Protein AF-A0A534TZP0-F1 (afdb_monomer_lite)

Sequence (162 aa):
MVRLSISERLAEQERNDRKRKERLFEAAKTFARKCAGSTNVHEVALCGSMVTEDPYPQDIDLAIVVDSFSDLPLIARAARQITSTYHGWEVFVFRPDRTYAGRICHRRECPTQTARCDKIDCSRVPHLGNLADFDFDPVLFLSPPIEILWCRESKSVLINWK

Radius of gyration: 17.64 Å; chains: 1; bounding box: 35×42×52 Å

Secondary structure (DSSP, 8-state):
-----HHHHHHHHHHHHHHHHHHHHHHHHHHHHHHTT-TTEEEEEEEGGGGSS-SS---EEEEEEES-GGGHHHHHHHHHHHTTT-S-EEEEEE-TT--EEEEE-S-SS--SSSS----TTTTTSTTEE--TT----HHHHHSS--EEEEESSSS-TTTTT-

pLDDT: mean 87.11, std 11.19, range [50.34, 98.31]

Foldseek 3Di:
DDDDDPVRVVVVVLVVLVVLLVLLVVLQLQLQVQCVPDPFWFFKKWFDPSQDPNSHDDATEMETEGQDLPCLLSSLVSQLVCVVSPDHYWYFYAYLVRDTPAIFDNDPDDDPPDDDDQFPCCPPRPRGGHHPPDDDDLCVRLVTDMGTSDGPDPDDSSVVVD

Structure (mmCIF, N/CA/C/O backbone):
data_AF-A0A534TZP0-F1
#
_entry.id   AF-A0A534TZP0-F1
#
loop_
_atom_site.group_PDB
_atom_site.id
_atom_site.type_symbol
_atom_site.label_atom_id
_atom_site.label_alt_id
_atom_site.label_comp_id
_atom_site.label_asym_id
_atom_site.label_entity_id
_atom_site.label_seq_id
_atom_site.pdbx_PDB_ins_code
_atom_site.Cartn_x
_atom_site.Cartn_y
_atom_site.Cartn_z
_atom_site.occupancy
_atom_site.B_iso_or_equiv
_atom_site.auth_seq_id
_atom_site.auth_comp_id
_atom_site.auth_asym_id
_atom_site.auth_atom_id
_atom_site.pdbx_PDB_model_num
ATOM 1 N N . MET A 1 1 ? -13.707 26.658 34.290 1.00 54.41 1 MET A N 1
ATOM 2 C CA . MET A 1 1 ? -12.980 25.680 33.453 1.00 54.41 1 MET A CA 1
ATOM 3 C C . MET A 1 1 ? -13.111 24.327 34.137 1.00 54.41 1 MET A C 1
ATOM 5 O O . MET A 1 1 ? -12.558 24.159 35.216 1.00 54.41 1 MET A O 1
ATOM 9 N N . VAL A 1 2 ? -13.948 23.429 33.613 1.00 64.25 2 VAL A N 1
ATOM 10 C CA . VAL A 1 2 ? -14.182 22.112 34.230 1.00 64.25 2 VAL A CA 1
ATOM 11 C C . VAL A 1 2 ? -12.949 21.245 33.971 1.00 64.25 2 VAL A C 1
ATOM 13 O O . VAL A 1 2 ? -12.562 21.055 32.822 1.00 64.25 2 VAL A O 1
ATOM 16 N N . ARG A 1 3 ? -12.286 20.774 35.033 1.00 71.50 3 ARG A N 1
ATOM 17 C CA . ARG A 1 3 ? -11.194 19.799 34.926 1.00 71.50 3 ARG A CA 1
ATOM 18 C C . ARG A 1 3 ? -11.816 18.416 34.778 1.00 71.50 3 ARG A C 1
ATOM 20 O O . ARG A 1 3 ? -12.423 17.931 35.725 1.00 71.50 3 ARG A O 1
ATOM 27 N N . LEU A 1 4 ? -11.629 17.798 33.616 1.00 77.31 4 LEU A N 1
ATOM 28 C CA . LEU A 1 4 ? -11.979 16.398 33.401 1.00 77.31 4 LEU A CA 1
ATOM 29 C C . LEU A 1 4 ? -11.203 15.504 34.380 1.00 77.31 4 LEU A C 1
ATOM 31 O O . LEU A 1 4 ? -10.002 15.698 34.629 1.00 77.31 4 LEU A O 1
ATOM 35 N N . SER A 1 5 ? -11.883 14.500 34.916 1.00 86.25 5 SER A N 1
ATOM 36 C CA . SER A 1 5 ? -11.268 13.400 35.651 1.00 86.25 5 SER A CA 1
ATOM 37 C C . SER A 1 5 ? -10.280 12.633 34.760 1.00 86.25 5 SER A C 1
ATOM 39 O O . SER A 1 5 ? -10.212 12.817 33.542 1.00 86.25 5 SER A O 1
ATOM 41 N N . ILE A 1 6 ? -9.455 11.781 35.370 1.00 84.62 6 ILE A N 1
ATOM 42 C CA . ILE A 1 6 ? -8.532 10.914 34.622 1.00 84.62 6 ILE A CA 1
ATOM 43 C C . ILE A 1 6 ? -9.325 9.959 33.716 1.00 84.62 6 ILE A C 1
ATOM 45 O O . ILE A 1 6 ? -8.979 9.803 32.551 1.00 84.62 6 ILE A O 1
ATOM 49 N N . SER A 1 7 ? -10.427 9.394 34.219 1.00 87.06 7 SER A N 1
ATOM 50 C CA . SER A 1 7 ? -11.275 8.469 33.458 1.00 87.06 7 SER A CA 1
ATOM 51 C C . SER A 1 7 ? -11.911 9.125 32.233 1.00 87.06 7 SER A C 1
ATOM 53 O O . SER A 1 7 ? -11.962 8.512 31.172 1.00 87.06 7 SER A O 1
ATOM 55 N N . GLU A 1 8 ? -12.380 10.368 32.355 1.00 89.06 8 GLU A N 1
ATOM 56 C CA . GLU A 1 8 ? -12.975 11.092 31.225 1.00 89.06 8 GLU A CA 1
ATOM 57 C C . GLU A 1 8 ? -11.933 11.419 30.151 1.00 89.06 8 GLU A C 1
ATOM 59 O O . GLU A 1 8 ? -12.216 11.287 28.963 1.00 89.06 8 GLU A O 1
ATOM 64 N N . ARG A 1 9 ? -10.706 11.772 30.560 1.00 87.50 9 ARG A N 1
ATOM 65 C CA . ARG A 1 9 ? -9.593 12.008 29.628 1.00 87.50 9 ARG A CA 1
ATOM 66 C C . ARG A 1 9 ? -9.186 10.748 28.869 1.00 87.50 9 ARG A C 1
ATOM 68 O O . ARG A 1 9 ? -8.922 10.835 27.675 1.00 87.50 9 ARG A O 1
ATOM 75 N N . LEU A 1 10 ? -9.160 9.592 29.534 1.00 87.25 10 LEU A N 1
ATOM 76 C CA . LEU A 1 10 ? -8.861 8.312 28.885 1.00 87.25 10 LEU A CA 1
ATOM 77 C C . LEU A 1 10 ? -9.937 7.937 27.855 1.00 87.25 10 LEU A C 1
ATOM 79 O O . LEU A 1 10 ? -9.605 7.617 26.718 1.00 87.25 10 LEU A O 1
ATOM 83 N N . ALA A 1 11 ? -11.218 8.074 28.204 1.00 86.81 11 ALA A N 1
ATOM 84 C CA . ALA A 1 11 ? -12.318 7.788 27.280 1.00 86.81 11 ALA A CA 1
ATOM 85 C C . ALA A 1 11 ? -12.353 8.747 26.071 1.00 86.81 11 ALA A C 1
ATOM 87 O O . ALA A 1 11 ? -12.718 8.355 24.958 1.00 86.81 11 ALA A O 1
ATOM 88 N N . GLU A 1 12 ? -11.989 10.019 26.269 1.00 87.75 12 GLU A N 1
ATOM 89 C CA . GLU A 1 12 ? -11.853 10.986 25.176 1.00 87.75 12 GLU A CA 1
ATOM 90 C C . GLU A 1 12 ? -10.687 10.631 24.246 1.00 87.75 12 GLU A C 1
ATOM 92 O O . GLU A 1 12 ? -10.846 10.675 23.023 1.00 87.75 12 GLU A O 1
ATOM 97 N N . GLN A 1 13 ? -9.550 10.226 24.817 1.00 86.06 13 GLN A N 1
ATOM 98 C CA . GLN A 1 13 ? -8.381 9.771 24.071 1.00 86.06 13 GLN A CA 1
ATOM 99 C C . GLN A 1 13 ? -8.726 8.553 23.200 1.00 86.06 13 GLN A C 1
ATOM 101 O O . GLN A 1 13 ? -8.635 8.648 21.978 1.00 86.06 13 GLN A O 1
ATOM 106 N N . GLU A 1 14 ? -9.283 7.488 23.786 1.00 86.44 14 GLU A N 1
ATOM 107 C CA . GLU A 1 14 ? -9.714 6.283 23.056 1.00 86.44 14 GLU A CA 1
ATOM 108 C C . GLU A 1 14 ? -10.683 6.602 21.907 1.00 86.44 14 GLU A C 1
ATOM 110 O O . GLU A 1 14 ? -10.587 6.060 20.800 1.00 86.44 14 GLU A O 1
ATOM 115 N N . ARG A 1 15 ? -11.628 7.524 22.137 1.00 87.81 15 ARG A N 1
ATOM 116 C CA . ARG A 1 15 ? -12.565 7.972 21.099 1.00 87.81 15 ARG A CA 1
ATOM 117 C C . ARG A 1 15 ? -11.843 8.689 19.956 1.00 87.81 15 ARG A C 1
ATOM 119 O O . ARG A 1 15 ? -12.237 8.521 18.798 1.00 87.81 15 ARG A O 1
ATOM 126 N N . ASN A 1 16 ? -10.850 9.517 20.263 1.00 87.62 16 ASN A N 1
ATOM 127 C CA . ASN A 1 16 ? -10.065 10.238 19.264 1.00 87.62 16 ASN A CA 1
ATOM 128 C C . ASN A 1 16 ? -9.163 9.289 18.466 1.00 87.62 16 ASN A C 1
ATOM 130 O O . ASN A 1 16 ? -9.097 9.418 17.242 1.00 87.62 16 ASN A O 1
ATOM 134 N N . ASP A 1 17 ? -8.564 8.297 19.120 1.00 85.19 17 ASP A N 1
ATOM 135 C CA . ASP A 1 17 ? -7.721 7.291 18.472 1.00 85.19 17 ASP A CA 1
ATOM 136 C C . ASP A 1 17 ? -8.525 6.399 17.531 1.00 85.19 17 ASP A C 1
ATOM 138 O O . ASP A 1 17 ? -8.139 6.212 16.375 1.00 85.19 17 ASP A O 1
ATOM 142 N N . ARG A 1 18 ? -9.721 5.964 17.947 1.00 86.75 18 ARG A N 1
ATOM 143 C CA . ARG A 1 18 ? -10.634 5.229 17.061 1.00 86.75 18 ARG A CA 1
ATOM 144 C C . ARG A 1 18 ? -10.995 6.038 15.815 1.00 86.75 18 ARG A C 1
ATOM 146 O O . ARG A 1 18 ? -10.875 5.536 14.700 1.00 86.75 18 ARG A O 1
ATOM 153 N N . LYS A 1 19 ? -11.369 7.312 15.983 1.00 88.50 19 LYS A N 1
ATOM 154 C CA . LYS A 1 19 ? -11.660 8.214 14.851 1.00 88.50 19 LYS A CA 1
ATOM 155 C C . LYS A 1 19 ? -10.448 8.412 13.942 1.00 88.50 19 LYS A C 1
ATOM 157 O O . LYS A 1 19 ? -10.609 8.564 12.732 1.00 88.50 19 LYS A O 1
ATOM 162 N N . ARG A 1 20 ? -9.237 8.455 14.503 1.00 87.44 20 ARG A N 1
ATOM 163 C CA . ARG A 1 20 ? -7.999 8.539 13.724 1.00 87.44 20 ARG A CA 1
ATOM 164 C C . ARG A 1 20 ? -7.803 7.264 12.906 1.00 87.44 20 ARG A C 1
ATOM 166 O O . ARG A 1 20 ? -7.663 7.380 11.693 1.00 87.44 20 ARG A O 1
ATOM 173 N N . LYS A 1 21 ? -7.883 6.081 13.525 1.00 88.06 21 LYS A N 1
ATOM 174 C CA . LYS A 1 21 ? -7.775 4.780 12.840 1.00 88.06 21 LYS A CA 1
ATOM 175 C C . LYS A 1 21 ? -8.790 4.656 11.698 1.00 88.06 21 LYS A C 1
ATOM 177 O O . LYS A 1 21 ? -8.407 4.322 10.582 1.00 88.06 21 LYS A O 1
ATOM 182 N N . GLU A 1 22 ? -10.049 5.038 11.924 1.00 89.62 22 GLU A N 1
ATOM 183 C CA . GLU A 1 22 ? -11.093 5.078 10.884 1.00 89.62 22 GLU A CA 1
ATOM 184 C C . GLU A 1 22 ? -10.697 5.954 9.679 1.00 89.62 22 GLU A C 1
ATOM 186 O O . GLU A 1 22 ? -10.836 5.533 8.530 1.00 89.62 22 GLU A O 1
ATOM 191 N N . ARG A 1 23 ? -10.152 7.156 9.917 1.00 90.62 23 ARG A N 1
ATOM 192 C CA . ARG A 1 23 ? -9.691 8.055 8.840 1.00 90.62 23 ARG A CA 1
ATOM 193 C C . ARG A 1 23 ? -8.517 7.474 8.056 1.00 90.62 23 ARG A C 1
ATOM 1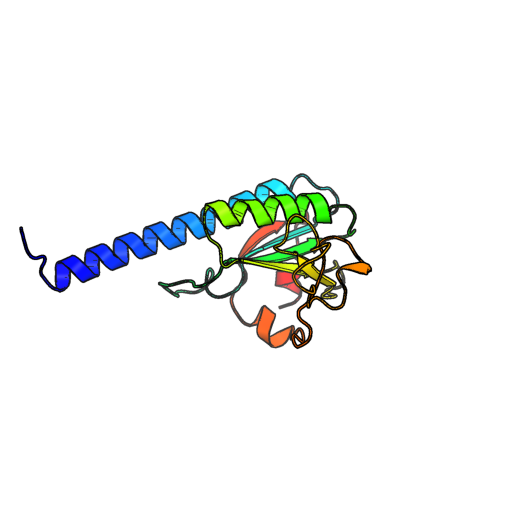95 O O . ARG A 1 23 ? -8.487 7.616 6.836 1.00 90.62 23 ARG A O 1
ATOM 202 N N . LEU A 1 24 ? -7.572 6.827 8.738 1.00 91.94 24 LEU A N 1
ATOM 203 C CA . LEU A 1 24 ? -6.434 6.166 8.093 1.00 91.94 24 LEU A CA 1
ATOM 204 C C . LEU A 1 24 ? -6.911 5.012 7.193 1.00 91.94 24 LEU A C 1
ATOM 206 O O . LEU A 1 24 ? -6.496 4.918 6.038 1.00 91.94 24 LEU A O 1
ATOM 210 N N 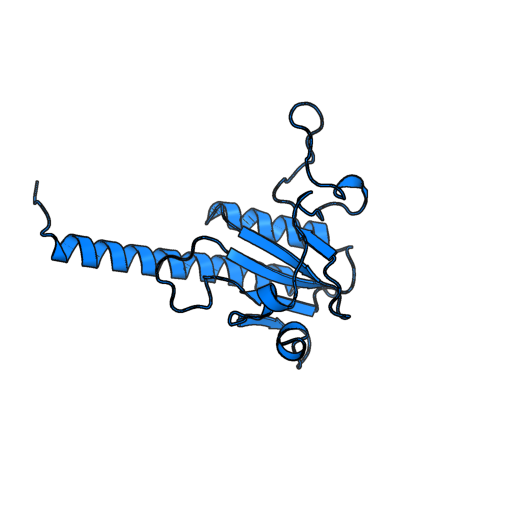. PHE A 1 25 ? -7.861 4.202 7.672 1.00 92.56 25 PHE A N 1
ATOM 211 C CA . PHE A 1 25 ? -8.494 3.142 6.880 1.00 92.56 25 PHE A CA 1
ATOM 212 C C . PHE A 1 25 ? -9.236 3.679 5.652 1.00 92.56 25 PHE A C 1
ATOM 214 O O . PHE A 1 25 ? -9.137 3.111 4.562 1.00 92.56 25 PHE A O 1
ATOM 221 N N . GLU A 1 26 ? -9.984 4.776 5.787 1.00 94.38 26 GLU A N 1
ATOM 222 C CA . GLU A 1 26 ? -10.655 5.398 4.640 1.00 94.38 26 GLU A CA 1
ATOM 223 C C . GLU A 1 26 ? -9.671 5.998 3.631 1.00 94.38 26 GLU A C 1
ATOM 225 O O . GLU A 1 26 ? -9.911 5.918 2.421 1.00 94.38 26 GLU A O 1
ATOM 230 N N . ALA A 1 27 ? -8.539 6.541 4.086 1.00 95.31 27 ALA A N 1
ATOM 231 C CA . ALA A 1 27 ? -7.475 7.000 3.197 1.00 95.31 27 ALA A CA 1
ATOM 232 C C . ALA A 1 27 ? -6.873 5.832 2.394 1.00 95.31 27 ALA A C 1
ATOM 234 O O . ALA A 1 27 ? -6.760 5.932 1.169 1.00 95.31 27 ALA A O 1
ATOM 235 N N . ALA A 1 28 ? -6.588 4.703 3.050 1.00 96.31 28 ALA A N 1
ATOM 236 C CA . ALA A 1 28 ? -6.101 3.479 2.411 1.00 96.31 28 ALA A CA 1
ATOM 237 C C . ALA A 1 28 ? -7.103 2.916 1.382 1.00 96.31 28 ALA A C 1
ATOM 239 O O . ALA A 1 28 ? -6.751 2.664 0.227 1.00 96.31 28 ALA A O 1
ATOM 240 N N . LYS A 1 29 ? -8.389 2.817 1.745 1.00 96.81 29 LYS A N 1
ATOM 241 C CA . LYS A 1 29 ? -9.462 2.406 0.818 1.00 96.81 29 LYS A CA 1
ATOM 242 C C . LYS A 1 29 ? -9.607 3.363 -0.363 1.00 96.81 29 LYS A C 1
ATOM 244 O O . LYS A 1 29 ? -9.815 2.936 -1.497 1.00 96.81 29 LYS A O 1
ATOM 249 N N . THR A 1 30 ? -9.489 4.666 -0.123 1.00 96.81 30 THR A N 1
ATOM 250 C CA . THR A 1 30 ? -9.538 5.680 -1.185 1.00 96.81 30 THR A CA 1
ATOM 251 C C . THR A 1 30 ? -8.360 5.544 -2.146 1.00 96.81 30 THR A C 1
ATOM 253 O O . THR A 1 30 ? -8.551 5.668 -3.357 1.00 96.81 30 THR A O 1
ATOM 256 N N . PHE A 1 31 ? -7.161 5.257 -1.637 1.00 97.56 31 PHE A N 1
ATOM 257 C CA . PHE A 1 31 ? -6.000 4.932 -2.460 1.00 97.56 31 PHE A CA 1
ATOM 258 C C . PHE A 1 31 ? -6.253 3.688 -3.325 1.00 97.56 31 PHE A C 1
ATOM 260 O O . PHE A 1 31 ? -6.085 3.757 -4.544 1.00 97.56 31 PHE A O 1
ATOM 267 N N . ALA A 1 32 ? -6.743 2.595 -2.729 1.00 98.06 32 ALA A N 1
ATOM 268 C CA . ALA A 1 32 ? -7.043 1.357 -3.449 1.00 98.06 32 ALA A CA 1
ATOM 269 C C . ALA A 1 32 ? -8.055 1.582 -4.585 1.00 98.06 32 ALA A C 1
ATOM 271 O O . ALA A 1 32 ? -7.798 1.206 -5.727 1.00 98.06 32 ALA A O 1
ATOM 272 N N . ARG A 1 33 ? -9.155 2.302 -4.316 1.00 97.62 33 ARG A N 1
ATOM 273 C CA . ARG A 1 33 ? -10.170 2.664 -5.327 1.00 97.62 33 ARG A CA 1
ATOM 274 C C . ARG A 1 33 ? -9.589 3.467 -6.494 1.00 97.62 33 ARG A C 1
ATOM 276 O O . ARG A 1 33 ? -10.001 3.270 -7.632 1.00 97.62 33 ARG A O 1
ATOM 283 N N . LYS A 1 34 ? -8.639 4.371 -6.232 1.00 96.94 34 LYS A N 1
ATOM 284 C CA . LYS A 1 34 ? -7.973 5.162 -7.283 1.00 96.94 34 LYS A CA 1
ATOM 285 C C . LYS A 1 34 ? -7.047 4.313 -8.148 1.00 96.94 34 LYS A C 1
ATOM 287 O O . LYS A 1 34 ? -6.942 4.574 -9.342 1.00 96.94 34 LYS A O 1
ATOM 292 N N . CYS A 1 35 ? -6.406 3.306 -7.562 1.00 97.25 35 CYS A N 1
ATOM 293 C CA . CYS A 1 35 ? -5.520 2.394 -8.282 1.00 97.25 35 CYS A CA 1
ATOM 294 C C . CYS A 1 35 ? -6.292 1.316 -9.060 1.00 97.25 35 CYS A C 1
ATOM 296 O O . CYS A 1 35 ? -5.851 0.919 -10.132 1.00 97.25 35 CYS A O 1
ATOM 298 N N . ALA A 1 36 ? -7.472 0.908 -8.582 1.00 95.31 36 ALA A N 1
ATOM 299 C CA . ALA A 1 36 ? -8.323 -0.115 -9.200 1.00 95.31 36 ALA A CA 1
ATOM 300 C C . ALA A 1 36 ? -8.703 0.164 -10.670 1.00 95.31 36 ALA A C 1
ATOM 302 O O . ALA A 1 36 ? -8.981 -0.760 -11.434 1.00 95.31 36 ALA A O 1
ATOM 303 N N . GLY A 1 37 ? -8.722 1.439 -11.075 1.00 90.94 37 GLY A N 1
ATOM 304 C CA . GLY A 1 37 ? -9.007 1.838 -12.456 1.00 90.94 37 GLY A CA 1
ATOM 305 C C . GLY A 1 37 ? -7.880 1.538 -13.452 1.00 90.94 37 GLY A C 1
ATOM 306 O O . GLY A 1 37 ? -8.122 1.570 -14.655 1.00 90.94 37 GLY A O 1
ATOM 307 N N . SER A 1 38 ? -6.662 1.247 -12.985 1.00 93.94 38 SER A N 1
ATOM 308 C CA . SER A 1 38 ? -5.529 0.891 -13.845 1.00 93.94 38 SER A CA 1
ATOM 309 C C . SER A 1 38 ? -5.565 -0.591 -14.214 1.00 93.94 38 SER A C 1
ATOM 311 O O . SER A 1 38 ? -5.708 -1.449 -13.345 1.00 93.94 38 SER A O 1
ATOM 313 N N . THR A 1 39 ? -5.343 -0.905 -15.492 1.00 93.75 39 THR A N 1
ATOM 314 C CA . THR A 1 39 ? -5.217 -2.285 -15.985 1.00 93.75 39 THR A CA 1
ATOM 315 C C . THR A 1 39 ? -3.939 -2.982 -15.525 1.00 93.75 39 THR A C 1
ATOM 317 O O . THR A 1 39 ? -3.915 -4.205 -15.510 1.00 93.75 39 THR A O 1
ATOM 320 N N . ASN A 1 40 ? -2.897 -2.234 -15.147 1.00 96.25 40 ASN A N 1
ATOM 321 C CA . ASN A 1 40 ? -1.620 -2.803 -14.712 1.00 96.25 40 ASN A CA 1
ATOM 322 C C . ASN A 1 40 ? -1.554 -3.043 -13.199 1.00 96.25 40 ASN A C 1
ATOM 324 O O . ASN A 1 40 ? -0.606 -3.676 -12.744 1.00 96.25 40 ASN A O 1
ATOM 328 N N . VAL A 1 41 ? -2.512 -2.539 -12.414 1.00 97.56 41 VAL A N 1
ATOM 329 C CA . VAL A 1 41 ? -2.625 -2.866 -10.987 1.00 97.56 41 VAL A CA 1
ATOM 330 C C . VAL A 1 41 ? -3.413 -4.167 -10.847 1.00 97.56 41 VAL A C 1
ATOM 332 O O . VAL A 1 41 ? -4.533 -4.293 -11.352 1.00 97.56 41 VAL A O 1
ATOM 335 N N . HIS A 1 42 ? -2.816 -5.126 -10.145 1.00 97.00 42 HIS A N 1
ATOM 336 C CA . HIS A 1 42 ? -3.403 -6.435 -9.847 1.00 97.00 42 HIS A CA 1
ATOM 337 C C . HIS A 1 42 ? -4.011 -6.484 -8.457 1.00 97.00 42 HIS A C 1
ATOM 339 O O . HIS A 1 42 ? -5.041 -7.118 -8.240 1.00 97.00 42 HIS A O 1
ATOM 345 N N . GLU A 1 43 ? -3.379 -5.806 -7.507 1.00 97.81 43 GLU A N 1
ATOM 346 C CA . GLU A 1 43 ? -3.728 -5.944 -6.103 1.00 97.81 43 GLU A CA 1
ATOM 347 C C . GLU A 1 43 ? -3.269 -4.731 -5.305 1.00 97.81 43 GLU A C 1
ATOM 349 O O . GLU A 1 43 ? -2.194 -4.187 -5.559 1.00 97.81 43 GLU A O 1
ATOM 354 N N . VAL A 1 44 ? -4.085 -4.333 -4.332 1.00 98.25 44 VAL A N 1
ATOM 355 C CA . VAL A 1 44 ? -3.743 -3.362 -3.296 1.00 98.25 44 VAL A CA 1
ATOM 356 C C . VAL A 1 44 ? -4.115 -3.957 -1.944 1.00 98.25 44 VAL A C 1
ATOM 358 O O . VAL A 1 44 ? -5.268 -4.339 -1.728 1.00 98.25 44 VAL A O 1
ATOM 361 N N . ALA A 1 45 ? -3.161 -3.979 -1.023 1.00 97.50 45 ALA A N 1
ATOM 362 C CA . ALA A 1 45 ? -3.357 -4.468 0.332 1.00 97.50 45 ALA A CA 1
ATOM 363 C C . ALA A 1 45 ? -2.869 -3.464 1.375 1.00 97.50 45 ALA A C 1
ATOM 365 O O . ALA A 1 45 ? -1.976 -2.660 1.110 1.00 97.50 45 ALA A O 1
ATOM 366 N N . LEU A 1 46 ? -3.469 -3.528 2.557 1.00 96.06 46 LEU A N 1
ATOM 367 C CA . LEU A 1 46 ? -3.039 -2.840 3.763 1.00 96.06 46 LEU A CA 1
ATOM 368 C C . LEU A 1 46 ? -2.235 -3.808 4.635 1.00 96.06 46 LEU A C 1
ATOM 370 O O . LEU A 1 46 ? -2.611 -4.971 4.808 1.00 96.06 46 LEU A O 1
ATOM 374 N N . CYS A 1 47 ? -1.131 -3.309 5.173 1.00 92.56 47 CYS A N 1
ATOM 375 C CA . CYS A 1 47 ? -0.140 -4.053 5.936 1.00 92.56 47 CYS A CA 1
ATOM 376 C C . CYS A 1 47 ? 0.192 -3.313 7.244 1.00 92.56 47 CYS A C 1
ATOM 378 O O . CYS A 1 47 ? -0.342 -2.238 7.536 1.00 92.56 47 CYS A O 1
ATOM 380 N N . GLY A 1 48 ? 1.096 -3.896 8.034 1.00 86.94 48 GLY A N 1
ATOM 381 C CA . GLY A 1 48 ? 1.681 -3.237 9.200 1.00 86.94 48 GLY A CA 1
ATOM 382 C C . GLY A 1 48 ? 0.719 -3.081 10.381 1.00 86.94 48 GLY A C 1
ATOM 383 O O . GLY A 1 48 ? -0.208 -3.867 10.570 1.00 86.94 48 GLY A O 1
ATOM 384 N N . SER A 1 49 ? 0.960 -2.062 11.208 1.00 86.94 49 SER A N 1
ATOM 385 C CA . SER A 1 49 ? 0.230 -1.839 12.473 1.00 86.94 49 SER A CA 1
ATOM 386 C C . SER A 1 49 ? -1.272 -1.576 12.295 1.00 86.94 49 SER A C 1
ATOM 388 O O . SER A 1 49 ? -2.067 -1.829 13.195 1.00 86.94 49 SER A O 1
ATOM 390 N N . MET A 1 50 ? -1.699 -1.111 11.121 1.00 87.12 50 MET A N 1
ATOM 391 C CA . MET A 1 50 ? -3.102 -0.781 10.853 1.00 87.12 50 MET A CA 1
ATOM 392 C C . MET A 1 50 ? -4.036 -1.998 10.856 1.00 87.12 50 MET A C 1
ATOM 394 O O . MET A 1 50 ? -5.204 -1.864 11.225 1.00 87.12 50 MET A O 1
ATOM 398 N N . VAL A 1 51 ? -3.525 -3.169 10.474 1.00 87.31 51 VAL A N 1
ATOM 399 C CA . VAL A 1 51 ? -4.280 -4.433 10.370 1.00 87.31 51 VAL A CA 1
ATOM 400 C C . VAL A 1 51 ? -4.109 -5.332 11.595 1.00 87.31 51 VAL A C 1
ATOM 402 O O . VAL A 1 51 ? -4.545 -6.482 11.597 1.00 87.31 51 VAL A O 1
ATOM 405 N N . THR A 1 52 ? -3.494 -4.811 12.655 1.00 84.81 52 THR A N 1
ATOM 406 C CA . THR A 1 52 ? -3.423 -5.466 13.962 1.00 84.81 52 THR A CA 1
ATOM 407 C C . THR A 1 52 ? -4.404 -4.819 14.946 1.00 84.81 52 THR A C 1
ATOM 409 O O . THR A 1 52 ? -5.085 -3.823 14.656 1.00 84.81 52 THR A O 1
ATOM 412 N N . GLU A 1 53 ? -4.472 -5.380 16.153 1.00 79.50 53 GLU A N 1
ATOM 413 C CA . GLU A 1 53 ? -5.223 -4.804 17.272 1.00 79.50 53 GLU A CA 1
ATOM 414 C C . GLU A 1 53 ? -4.558 -3.549 17.867 1.00 79.50 53 GLU A C 1
ATOM 416 O O . GLU A 1 53 ? -5.054 -3.026 18.860 1.00 79.50 53 GLU A O 1
ATOM 421 N N . ASP A 1 54 ? -3.482 -3.029 17.258 1.00 76.50 54 ASP A N 1
ATOM 422 C CA . ASP A 1 54 ? -2.820 -1.806 17.709 1.00 76.50 54 ASP A CA 1
ATOM 423 C C . ASP A 1 54 ? -3.822 -0.629 17.737 1.00 76.50 54 ASP A C 1
ATOM 425 O O . ASP A 1 54 ? -4.418 -0.280 16.699 1.00 76.50 54 ASP A O 1
ATOM 429 N N . PRO A 1 55 ? -4.061 -0.029 18.919 1.00 69.69 55 PRO A N 1
ATOM 430 C CA . PRO A 1 55 ? -4.933 1.130 19.047 1.00 69.69 55 PRO A CA 1
ATOM 431 C C . PRO A 1 55 ? -4.297 2.421 18.506 1.00 69.69 55 PRO A C 1
ATOM 433 O O . PRO A 1 55 ? -5.027 3.375 18.236 1.00 69.69 55 PRO A O 1
ATOM 436 N N . TYR A 1 56 ? -2.976 2.450 18.292 1.00 73.31 56 TYR A N 1
ATOM 437 C CA . TYR A 1 56 ? -2.213 3.633 17.885 1.00 73.31 56 TYR A CA 1
ATOM 438 C C . TYR A 1 56 ? -1.366 3.381 16.628 1.00 73.31 56 TYR A C 1
ATOM 440 O O . TYR A 1 56 ? -0.143 3.540 16.669 1.00 73.31 56 TYR A O 1
ATOM 448 N N . PRO A 1 57 ? -1.991 3.051 15.484 1.00 75.12 57 PRO A N 1
ATOM 449 C CA . PRO A 1 57 ? -1.246 2.812 14.258 1.00 75.12 57 PRO A CA 1
ATOM 450 C C . PRO A 1 57 ? -0.416 4.043 13.879 1.00 75.12 57 PRO A C 1
ATOM 452 O O . PRO A 1 57 ? -0.920 5.174 13.819 1.00 75.12 57 PRO A O 1
ATOM 455 N N . GLN A 1 58 ? 0.876 3.807 13.660 1.00 77.38 58 GLN A N 1
ATOM 456 C CA . GLN A 1 58 ? 1.853 4.870 13.434 1.00 77.38 58 GLN A CA 1
ATOM 457 C C . GLN A 1 58 ? 1.938 5.274 11.972 1.00 77.38 58 GLN A C 1
ATOM 459 O O . GLN A 1 58 ? 2.152 6.451 11.709 1.00 77.38 58 GLN A O 1
ATOM 464 N N . ASP A 1 59 ? 1.697 4.347 11.048 1.00 88.06 59 ASP A N 1
ATOM 465 C CA . ASP A 1 59 ? 1.864 4.548 9.612 1.00 88.06 59 ASP A CA 1
ATOM 466 C C . ASP A 1 59 ? 0.795 3.789 8.815 1.00 88.06 59 ASP A C 1
ATOM 468 O O . ASP A 1 59 ? 0.180 2.833 9.296 1.00 88.06 59 ASP A O 1
ATOM 472 N N . ILE A 1 60 ? 0.550 4.242 7.585 1.00 93.69 60 ILE A N 1
ATOM 473 C CA . ILE A 1 60 ? -0.237 3.515 6.588 1.00 93.69 60 ILE A CA 1
ATOM 474 C C . ILE A 1 60 ? 0.737 2.766 5.679 1.00 93.69 60 ILE A C 1
ATOM 476 O O . ILE A 1 60 ? 1.270 3.347 4.733 1.00 93.69 60 ILE A O 1
ATOM 480 N N . ASP A 1 61 ? 0.932 1.477 5.940 1.00 94.00 61 ASP A N 1
ATOM 481 C CA . ASP A 1 61 ? 1.733 0.602 5.086 1.00 94.00 61 ASP A CA 1
ATOM 482 C C . ASP A 1 61 ? 0.843 -0.079 4.048 1.00 94.00 61 ASP A C 1
ATOM 484 O O . ASP A 1 61 ? -0.076 -0.826 4.382 1.00 94.00 61 ASP A O 1
ATOM 488 N N . LEU A 1 62 ? 1.103 0.172 2.770 1.00 97.06 62 LEU A N 1
ATOM 489 C CA . LEU A 1 62 ? 0.355 -0.397 1.654 1.00 97.06 62 LEU A CA 1
ATOM 490 C C . LEU A 1 62 ? 1.267 -1.254 0.785 1.00 97.06 62 LEU A C 1
ATOM 492 O O . LEU A 1 62 ? 2.384 -0.860 0.465 1.00 97.06 62 LEU A O 1
ATOM 496 N N . ALA A 1 63 ? 0.757 -2.383 0.319 1.00 97.56 63 ALA A N 1
ATOM 497 C CA . ALA A 1 63 ? 1.374 -3.177 -0.732 1.00 97.56 63 ALA A CA 1
ATOM 498 C C . ALA A 1 63 ? 0.590 -2.998 -2.032 1.00 97.56 63 ALA A C 1
ATOM 500 O O . ALA A 1 63 ? -0.643 -3.007 -2.023 1.00 97.56 63 ALA A O 1
ATOM 501 N N . ILE A 1 64 ? 1.288 -2.862 -3.156 1.00 98.31 64 ILE A N 1
ATOM 502 C CA . ILE A 1 64 ? 0.672 -2.833 -4.481 1.00 98.31 64 ILE A CA 1
ATOM 503 C C . ILE A 1 64 ? 1.407 -3.773 -5.431 1.00 98.31 64 ILE A C 1
ATOM 505 O O . ILE A 1 64 ? 2.631 -3.726 -5.537 1.00 98.31 64 ILE A O 1
ATOM 509 N N . VAL A 1 65 ? 0.656 -4.616 -6.136 1.00 98.06 65 VAL A N 1
ATOM 510 C CA . VAL A 1 65 ? 1.194 -5.532 -7.148 1.00 98.06 65 VAL A CA 1
ATOM 511 C C . VAL A 1 65 ? 0.887 -4.965 -8.526 1.00 98.06 65 VAL A C 1
ATOM 513 O O . VAL A 1 65 ? -0.280 -4.722 -8.850 1.00 98.06 65 VAL A O 1
ATOM 516 N N . VAL A 1 66 ? 1.927 -4.739 -9.333 1.00 97.38 66 VAL A N 1
ATOM 517 C CA . VAL A 1 66 ? 1.808 -4.120 -10.659 1.00 97.38 66 VAL A CA 1
ATOM 518 C C . VAL A 1 66 ? 2.531 -4.905 -11.748 1.00 97.38 66 VAL A C 1
ATOM 520 O O . VAL A 1 66 ? 3.667 -5.350 -11.577 1.00 97.38 66 VAL A O 1
ATOM 523 N N . ASP A 1 67 ? 1.888 -5.019 -12.908 1.00 95.00 67 ASP A N 1
ATOM 524 C CA . ASP A 1 67 ? 2.431 -5.707 -14.085 1.00 95.00 67 ASP A CA 1
ATOM 525 C C . ASP A 1 67 ? 3.351 -4.829 -14.943 1.00 95.00 67 ASP A C 1
ATOM 527 O O . ASP A 1 67 ? 4.192 -5.318 -15.700 1.00 95.00 67 ASP A O 1
ATOM 531 N N . SER A 1 68 ? 3.252 -3.517 -14.772 1.00 93.69 68 SER A N 1
ATOM 532 C CA . SER A 1 68 ? 4.075 -2.528 -15.455 1.00 93.69 68 SER A CA 1
ATOM 533 C C . SER A 1 68 ? 4.271 -1.314 -14.557 1.00 93.69 68 SER A C 1
ATOM 535 O O . SER A 1 68 ? 3.404 -0.961 -13.757 1.00 93.69 68 SER A O 1
ATOM 537 N N . PHE A 1 69 ? 5.401 -0.630 -14.727 1.00 93.00 69 PHE A N 1
ATOM 538 C CA . PHE A 1 69 ? 5.690 0.629 -14.041 1.00 93.00 69 PHE A CA 1
ATOM 539 C C . PHE A 1 69 ? 5.084 1.860 -14.732 1.00 93.00 69 PHE A C 1
ATOM 541 O O . PHE A 1 69 ? 5.227 2.976 -14.236 1.00 93.00 69 PHE A O 1
ATOM 548 N N . SER A 1 70 ? 4.369 1.682 -15.847 1.00 92.75 70 SER A N 1
ATOM 549 C CA . SER A 1 70 ? 3.718 2.779 -16.577 1.00 92.75 70 SER A CA 1
ATOM 550 C C . SER A 1 70 ? 2.705 3.560 -15.735 1.00 92.75 70 SER A C 1
ATOM 552 O O . SER A 1 70 ? 2.533 4.756 -15.954 1.00 92.75 70 SER A O 1
ATOM 554 N N . ASP A 1 71 ? 2.085 2.919 -14.739 1.00 93.56 71 ASP A N 1
ATOM 555 C CA . ASP A 1 71 ? 1.077 3.548 -13.875 1.00 93.56 71 ASP A CA 1
ATOM 556 C C . ASP A 1 71 ? 1.641 4.109 -12.564 1.00 93.56 71 ASP A C 1
ATOM 558 O O . ASP A 1 71 ? 0.894 4.677 -11.762 1.00 93.56 71 ASP A O 1
ATOM 562 N N . LEU A 1 72 ? 2.961 4.037 -12.348 1.00 92.81 72 LEU A N 1
ATOM 563 C CA . LEU A 1 72 ? 3.593 4.636 -11.170 1.00 92.81 72 LEU A CA 1
ATOM 564 C C . LEU A 1 72 ? 3.291 6.134 -10.993 1.00 92.81 72 LEU A C 1
ATOM 566 O O . LEU A 1 72 ? 3.092 6.535 -9.848 1.00 92.81 72 LEU A O 1
ATOM 570 N N . PRO A 1 73 ? 3.179 6.981 -12.038 1.00 92.06 73 PRO A N 1
ATOM 571 C CA . PRO A 1 73 ? 2.756 8.371 -11.857 1.00 92.06 73 PRO A CA 1
ATOM 572 C C . PRO A 1 73 ? 1.353 8.506 -11.244 1.00 92.06 73 PRO A C 1
ATOM 574 O O . PRO A 1 73 ? 1.131 9.360 -10.379 1.00 92.06 73 PRO A O 1
ATOM 577 N N . LEU A 1 74 ? 0.408 7.653 -11.657 1.00 94.38 74 LEU A N 1
ATOM 5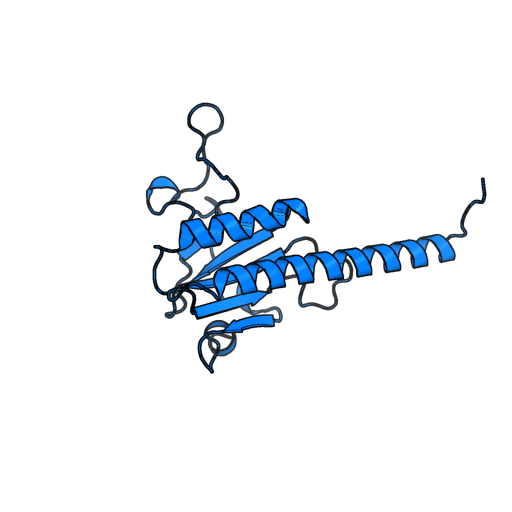78 C CA . LEU A 1 74 ? -0.955 7.622 -11.120 1.00 94.38 74 LEU A CA 1
ATOM 579 C C . LEU A 1 74 ? -0.952 7.123 -9.675 1.00 94.38 74 LEU A C 1
ATOM 581 O O . LEU A 1 74 ? -1.527 7.779 -8.804 1.00 94.38 74 LEU A O 1
ATOM 585 N N . ILE A 1 75 ? -0.251 6.019 -9.411 1.00 96.25 75 ILE A N 1
ATOM 586 C CA . ILE A 1 75 ? -0.117 5.429 -8.074 1.00 96.25 75 ILE A CA 1
ATOM 587 C C . ILE A 1 75 ? 0.539 6.434 -7.121 1.00 96.25 75 ILE A C 1
ATOM 589 O O . ILE A 1 75 ? 0.028 6.696 -6.035 1.00 96.25 75 ILE A O 1
ATOM 593 N N . ALA A 1 76 ? 1.621 7.087 -7.547 1.00 94.38 76 ALA A N 1
ATOM 594 C CA . ALA A 1 76 ? 2.320 8.083 -6.748 1.00 94.38 76 ALA A CA 1
ATOM 595 C C . ALA A 1 76 ? 1.466 9.322 -6.472 1.00 94.38 76 ALA A C 1
ATOM 597 O O . ALA A 1 76 ? 1.497 9.868 -5.369 1.00 94.38 76 ALA A O 1
ATOM 598 N N . ARG A 1 77 ? 0.663 9.765 -7.446 1.00 94.19 77 ARG A N 1
ATOM 599 C CA . ARG A 1 77 ? -0.320 10.830 -7.225 1.00 94.19 77 ARG A CA 1
ATOM 600 C C . ARG A 1 77 ? -1.372 10.415 -6.198 1.00 94.19 77 ARG A C 1
ATOM 602 O O . ARG A 1 77 ? -1.705 11.230 -5.341 1.00 94.19 77 ARG A O 1
ATOM 609 N N . ALA A 1 78 ? -1.891 9.190 -6.280 1.00 95.75 78 ALA A N 1
ATOM 610 C CA . ALA A 1 78 ? -2.871 8.675 -5.329 1.00 95.75 78 ALA A CA 1
ATOM 611 C C . ALA A 1 78 ? -2.279 8.567 -3.914 1.00 95.75 78 ALA A C 1
ATOM 613 O O . ALA A 1 78 ? -2.908 9.026 -2.963 1.00 95.75 78 ALA A O 1
ATOM 614 N N . ALA A 1 79 ? -1.054 8.051 -3.779 1.00 95.25 79 ALA A N 1
ATOM 615 C CA . ALA A 1 79 ? -0.363 7.922 -2.498 1.00 95.25 79 ALA A CA 1
ATOM 616 C C . ALA A 1 79 ? -0.129 9.292 -1.841 1.00 95.25 79 ALA A C 1
ATOM 618 O O . ALA A 1 79 ? -0.496 9.512 -0.695 1.00 95.25 79 ALA A O 1
ATOM 619 N N . ARG A 1 80 ? 0.345 10.290 -2.597 1.00 93.69 80 ARG A N 1
ATOM 620 C CA . ARG A 1 80 ? 0.563 11.659 -2.081 1.00 93.69 80 ARG A CA 1
ATOM 621 C C . ARG A 1 80 ? -0.714 12.373 -1.637 1.00 93.69 80 ARG A C 1
ATOM 623 O O . ARG A 1 80 ? -0.637 13.356 -0.908 1.00 93.69 80 ARG A O 1
ATOM 630 N N . GLN A 1 81 ? -1.890 11.922 -2.071 1.00 93.62 81 GLN A N 1
ATOM 631 C CA . GLN A 1 81 ? -3.155 12.464 -1.568 1.00 93.62 81 GLN A CA 1
ATOM 632 C C . GLN A 1 81 ? -3.458 11.978 -0.143 1.00 93.62 81 GLN A C 1
ATOM 634 O O . GLN A 1 81 ? -4.173 12.677 0.576 1.00 93.62 81 GLN A O 1
ATOM 639 N N . ILE A 1 82 ? -2.863 10.863 0.300 1.00 93.44 82 ILE A N 1
ATOM 640 C CA . ILE A 1 82 ? -2.926 10.395 1.693 1.00 93.44 82 ILE A CA 1
ATOM 641 C C . ILE A 1 82 ? -2.318 11.440 2.630 1.00 93.44 82 ILE A C 1
ATOM 643 O O . ILE A 1 82 ? -2.875 11.674 3.697 1.00 93.44 82 ILE A O 1
ATOM 647 N N . THR A 1 83 ? -1.281 12.165 2.191 1.00 88.75 83 THR A N 1
ATOM 648 C CA . THR A 1 83 ? -0.620 13.242 2.951 1.00 88.75 83 THR A CA 1
ATOM 649 C C . THR A 1 83 ? -1.584 14.321 3.461 1.00 88.75 83 THR A C 1
ATOM 651 O O . THR A 1 83 ? -1.299 14.969 4.459 1.00 88.75 83 THR A O 1
ATOM 654 N N . SER A 1 84 ? -2.747 14.508 2.821 1.00 82.94 84 SER A N 1
ATOM 655 C CA . SER A 1 84 ? -3.787 15.428 3.319 1.00 82.94 84 SER A CA 1
ATOM 656 C C . SER A 1 84 ? -4.485 14.944 4.597 1.00 82.94 84 SER A C 1
ATOM 658 O O . SER A 1 84 ? -5.058 15.742 5.331 1.00 82.94 84 SER A O 1
ATOM 660 N N . THR A 1 85 ? -4.453 13.636 4.848 1.00 81.31 85 THR A N 1
ATOM 661 C CA . THR A 1 85 ? -5.028 12.970 6.021 1.00 81.31 85 THR A CA 1
ATOM 662 C C . THR A 1 85 ? -3.942 12.590 7.022 1.00 81.31 85 THR A C 1
ATOM 664 O O . THR A 1 85 ? -4.147 12.730 8.227 1.00 81.31 85 THR A O 1
ATOM 667 N N . TYR A 1 86 ? -2.798 12.098 6.534 1.00 84.69 86 TYR A N 1
ATOM 668 C CA . TYR A 1 86 ? -1.721 11.589 7.370 1.00 84.69 86 TYR A CA 1
ATOM 669 C C . TYR A 1 86 ? -0.377 11.545 6.632 1.00 84.69 86 TYR A C 1
ATOM 671 O O . TYR A 1 86 ? -0.319 11.153 5.469 1.00 84.69 86 TYR A O 1
ATOM 679 N N . HIS A 1 87 ? 0.704 11.945 7.305 1.00 84.62 87 HIS A N 1
ATOM 680 C CA . HIS A 1 87 ? 2.034 12.052 6.694 1.00 84.62 87 HIS A CA 1
ATOM 681 C C . HIS A 1 87 ? 2.820 10.735 6.673 1.00 84.62 87 HIS A C 1
ATOM 683 O O . HIS A 1 87 ? 3.654 10.562 5.789 1.00 84.62 87 HIS A O 1
ATOM 689 N N . GLY A 1 88 ? 2.560 9.834 7.622 1.00 89.81 88 GLY A N 1
ATOM 690 C CA . GLY A 1 88 ? 3.231 8.539 7.721 1.00 89.81 88 GLY A CA 1
ATOM 691 C C . GLY A 1 88 ? 2.567 7.507 6.819 1.00 89.81 88 GLY A C 1
ATOM 692 O O . GLY A 1 88 ? 1.574 6.888 7.198 1.00 89.81 88 GLY A O 1
ATOM 693 N N . TRP A 1 89 ? 3.046 7.370 5.588 1.00 93.75 89 TRP A N 1
ATOM 694 C CA . TRP A 1 89 ? 2.570 6.338 4.672 1.00 93.75 89 TRP A CA 1
ATOM 695 C C . TRP A 1 89 ? 3.720 5.757 3.868 1.00 93.75 89 TRP A C 1
ATOM 697 O O . TRP A 1 89 ? 4.624 6.474 3.461 1.00 93.75 89 TRP A O 1
ATOM 707 N N . GLU A 1 90 ? 3.645 4.472 3.567 1.00 93.88 90 GLU A N 1
ATOM 708 C CA . GLU A 1 90 ? 4.577 3.789 2.681 1.00 93.88 90 GLU A CA 1
ATOM 709 C C . GLU A 1 90 ? 3.779 2.938 1.692 1.00 93.88 90 GLU A C 1
ATOM 711 O O . GLU A 1 90 ? 2.776 2.322 2.041 1.00 93.88 90 GLU A O 1
ATOM 716 N N . VAL A 1 91 ? 4.204 2.920 0.427 1.00 95.94 91 VAL A N 1
ATOM 717 C CA . VAL A 1 91 ? 3.615 2.040 -0.593 1.00 95.94 91 VAL A CA 1
ATOM 718 C C . VAL A 1 91 ? 4.725 1.184 -1.179 1.00 95.94 91 VAL A C 1
ATOM 720 O O . VAL A 1 91 ? 5.545 1.679 -1.956 1.00 95.94 91 VAL A O 1
ATOM 723 N N . PHE A 1 92 ? 4.740 -0.088 -0.803 1.00 95.94 92 PHE A N 1
ATOM 724 C CA . PHE A 1 92 ? 5.648 -1.117 -1.291 1.00 95.94 92 PHE A CA 1
ATOM 725 C C . PHE A 1 92 ? 5.141 -1.648 -2.631 1.00 95.94 92 PHE A C 1
ATOM 727 O O . PHE A 1 92 ? 3.995 -2.082 -2.745 1.00 95.94 92 PHE A O 1
ATOM 734 N N . VAL A 1 93 ? 5.986 -1.592 -3.655 1.00 96.62 93 VAL A N 1
ATOM 735 C CA . VAL A 1 93 ? 5.651 -1.999 -5.020 1.00 96.62 93 VAL A CA 1
ATOM 736 C C . VAL A 1 93 ? 6.234 -3.378 -5.289 1.00 96.62 93 VAL A C 1
ATOM 738 O O . VAL A 1 93 ? 7.435 -3.594 -5.125 1.00 96.62 93 VAL A O 1
ATOM 741 N N . PHE A 1 94 ? 5.388 -4.286 -5.760 1.00 96.94 94 PHE A N 1
ATOM 742 C CA . PHE A 1 94 ? 5.742 -5.653 -6.112 1.00 96.94 94 PHE A CA 1
ATOM 743 C C . PHE A 1 94 ? 5.367 -5.967 -7.558 1.00 96.94 94 PHE A C 1
ATOM 745 O O . PHE A 1 94 ? 4.472 -5.355 -8.146 1.00 96.94 94 PHE A O 1
ATOM 752 N N . ARG A 1 95 ? 6.047 -6.957 -8.125 1.00 96.06 95 ARG A N 1
ATOM 753 C CA . ARG A 1 95 ? 5.697 -7.593 -9.399 1.00 96.06 95 ARG A CA 1
ATOM 754 C C . ARG A 1 95 ? 4.861 -8.859 -9.127 1.00 96.06 95 ARG A C 1
ATOM 756 O O . ARG A 1 95 ? 4.924 -9.385 -8.013 1.00 96.06 95 ARG A O 1
ATOM 763 N N . PRO A 1 96 ? 4.091 -9.381 -10.102 1.00 95.81 96 PRO A N 1
ATOM 764 C CA . PRO A 1 96 ? 3.272 -10.584 -9.895 1.00 95.81 96 PRO A CA 1
ATOM 765 C C . PRO A 1 96 ? 4.076 -11.833 -9.507 1.00 95.81 96 PRO A C 1
ATOM 767 O O . PRO A 1 96 ? 3.563 -12.716 -8.824 1.00 95.81 96 PRO A O 1
ATOM 770 N N . ASP A 1 97 ? 5.353 -11.886 -9.892 1.00 95.38 97 ASP A N 1
ATOM 771 C CA . ASP A 1 97 ? 6.307 -12.934 -9.511 1.00 95.38 97 ASP A CA 1
ATOM 772 C C . ASP A 1 97 ? 6.860 -12.783 -8.080 1.00 95.38 97 ASP A C 1
ATOM 774 O O . ASP A 1 97 ? 7.771 -13.515 -7.700 1.00 95.38 97 ASP A O 1
ATOM 778 N N . ARG A 1 98 ? 6.286 -11.868 -7.280 1.00 94.75 98 ARG A N 1
ATOM 779 C CA . ARG A 1 98 ? 6.657 -11.562 -5.888 1.00 94.75 98 ARG A CA 1
ATOM 780 C C . ARG A 1 98 ? 7.982 -10.810 -5.750 1.00 94.75 98 ARG A C 1
ATOM 782 O O . ARG A 1 98 ? 8.486 -10.637 -4.645 1.00 94.75 98 ARG A O 1
ATOM 789 N N . THR A 1 99 ? 8.535 -10.289 -6.841 1.00 94.00 99 THR A N 1
ATOM 790 C CA . THR A 1 99 ? 9.723 -9.436 -6.763 1.00 94.00 99 THR A CA 1
ATOM 791 C C . THR A 1 99 ? 9.368 -8.085 -6.146 1.00 94.00 99 THR A C 1
ATOM 793 O O . THR A 1 99 ? 8.512 -7.364 -6.666 1.00 94.00 99 THR A O 1
ATOM 796 N N . TYR A 1 100 ? 10.053 -7.711 -5.063 1.00 94.12 100 TYR A N 1
ATOM 797 C CA . TYR A 1 100 ? 10.005 -6.357 -4.512 1.00 94.12 100 TYR A CA 1
ATOM 798 C C . TYR A 1 100 ? 10.748 -5.386 -5.435 1.00 94.12 100 TYR A C 1
ATOM 800 O O . TYR A 1 100 ? 11.928 -5.565 -5.726 1.00 94.12 100 TYR A O 1
ATOM 808 N N . ALA A 1 101 ? 10.049 -4.355 -5.903 1.00 92.38 101 ALA A N 1
ATOM 809 C CA . ALA A 1 101 ? 10.584 -3.372 -6.840 1.00 92.38 101 ALA A CA 1
ATOM 810 C C . ALA A 1 101 ? 11.070 -2.086 -6.151 1.00 92.38 101 ALA A C 1
ATOM 812 O O . ALA A 1 101 ? 11.850 -1.332 -6.729 1.00 92.38 101 ALA A O 1
ATOM 813 N N . GLY A 1 102 ? 10.598 -1.802 -4.936 1.00 92.69 102 GLY A N 1
ATOM 814 C CA . GLY A 1 102 ? 10.907 -0.573 -4.209 1.00 92.69 102 GLY A CA 1
ATOM 815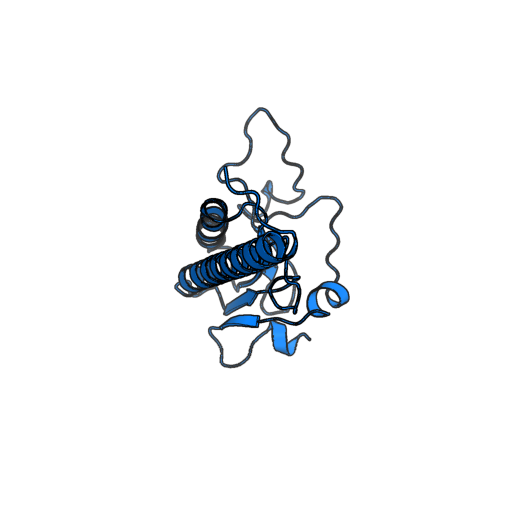 C C . GLY A 1 102 ? 9.661 0.066 -3.609 1.00 92.69 102 GLY A C 1
ATOM 816 O O . GLY A 1 102 ? 8.615 -0.569 -3.478 1.00 92.69 102 GLY A O 1
ATOM 817 N N . ARG A 1 103 ? 9.760 1.353 -3.266 1.00 92.38 103 ARG A N 1
ATOM 818 C CA . ARG A 1 103 ? 8.652 2.113 -2.676 1.00 92.38 103 ARG A CA 1
ATOM 819 C C . ARG A 1 103 ? 8.278 3.320 -3.507 1.00 92.38 103 ARG A C 1
ATOM 821 O O . ARG A 1 103 ? 9.125 3.917 -4.176 1.00 92.38 103 ARG A O 1
ATOM 828 N N . ILE A 1 104 ? 7.021 3.730 -3.413 1.00 93.00 104 ILE A N 1
ATOM 829 C CA . ILE A 1 104 ? 6.564 4.971 -4.031 1.00 93.00 104 ILE A CA 1
ATOM 830 C C . ILE A 1 104 ? 7.258 6.175 -3.392 1.00 93.00 104 ILE A C 1
ATOM 832 O O . ILE A 1 104 ? 7.407 6.296 -2.178 1.00 93.00 104 ILE A O 1
ATOM 836 N N . CYS A 1 105 ? 7.691 7.107 -4.234 1.00 88.12 105 CYS A N 1
ATOM 837 C CA . CYS A 1 105 ? 8.327 8.334 -3.793 1.00 88.12 105 CYS A CA 1
ATOM 838 C C . CYS A 1 105 ? 7.304 9.344 -3.250 1.00 88.12 105 CYS A C 1
ATOM 840 O O . CYS A 1 105 ? 6.415 9.819 -3.971 1.00 88.12 105 CYS A O 1
ATOM 842 N N . HIS A 1 106 ? 7.526 9.762 -2.004 1.00 87.31 106 HIS A N 1
ATOM 843 C CA . HIS A 1 106 ? 6.796 10.830 -1.317 1.00 87.31 106 HIS A CA 1
ATOM 844 C C . HIS A 1 106 ? 6.842 12.179 -2.044 1.00 87.31 106 HIS A C 1
ATOM 846 O O . HIS A 1 106 ? 5.877 12.941 -2.015 1.00 87.31 106 HIS A O 1
ATOM 852 N N . ARG A 1 107 ? 7.941 12.487 -2.744 1.00 81.00 107 ARG A N 1
ATOM 853 C CA . ARG A 1 107 ? 8.141 13.799 -3.380 1.00 81.00 107 ARG A CA 1
ATOM 854 C C . ARG A 1 107 ? 7.407 13.900 -4.709 1.00 81.00 107 ARG A C 1
ATOM 856 O O . ARG A 1 107 ? 7.584 13.052 -5.581 1.00 81.00 107 ARG A O 1
ATOM 863 N N . ARG A 1 108 ? 6.619 14.965 -4.895 1.00 78.12 108 ARG A N 1
ATOM 864 C CA . ARG A 1 108 ? 5.956 15.266 -6.177 1.00 78.12 108 ARG A CA 1
ATOM 865 C C . ARG A 1 108 ? 6.968 15.497 -7.299 1.00 78.12 108 ARG A C 1
ATOM 867 O O . ARG A 1 108 ? 6.796 14.949 -8.382 1.00 78.12 108 ARG A O 1
ATOM 874 N N . GLU A 1 109 ? 8.001 16.274 -7.002 1.00 72.25 109 GLU A N 1
ATOM 875 C CA . GLU A 1 109 ? 9.075 16.654 -7.916 1.00 72.25 109 GLU A CA 1
ATOM 876 C C . GLU A 1 109 ? 10.418 16.251 -7.303 1.00 72.25 109 GLU A C 1
ATOM 878 O O . GLU A 1 109 ? 10.610 16.330 -6.084 1.00 72.25 109 GLU A O 1
ATOM 883 N N . CYS A 1 110 ? 11.339 15.776 -8.141 1.00 67.19 110 CYS A N 1
ATOM 884 C CA . CYS A 1 110 ? 12.691 15.465 -7.691 1.00 67.19 110 CYS A CA 1
ATOM 885 C C . CYS A 1 110 ? 13.423 16.773 -7.353 1.00 67.19 110 CYS A C 1
ATOM 887 O O . CYS A 1 110 ? 13.255 17.760 -8.071 1.00 67.19 110 CYS A O 1
ATOM 889 N N . PRO A 1 111 ? 14.230 16.817 -6.279 1.00 63.72 111 PRO A N 1
ATOM 890 C CA . PRO A 1 111 ? 14.989 18.016 -5.948 1.00 63.72 111 PRO A CA 1
ATOM 891 C C . PRO A 1 111 ? 15.943 18.354 -7.097 1.00 63.72 111 PRO A C 1
ATOM 893 O O . PRO A 1 111 ? 16.765 17.527 -7.484 1.00 63.72 111 PRO A O 1
ATOM 896 N N . THR A 1 112 ? 15.852 19.569 -7.632 1.00 52.53 112 THR A N 1
ATOM 897 C CA . THR A 1 112 ? 16.756 20.030 -8.690 1.00 52.53 112 THR A CA 1
ATOM 898 C C . THR A 1 112 ? 18.003 20.717 -8.139 1.00 52.53 112 THR A C 1
ATOM 900 O O . THR A 1 112 ? 19.009 20.713 -8.840 1.00 52.53 112 THR A O 1
ATOM 903 N N . GLN A 1 113 ? 17.984 21.298 -6.922 1.00 50.78 113 GLN A N 1
ATOM 904 C CA . GLN A 1 113 ? 19.097 22.167 -6.483 1.00 50.78 113 GLN A CA 1
ATOM 905 C C . GLN A 1 113 ? 19.487 22.185 -4.983 1.00 50.78 113 GLN A C 1
ATOM 907 O O . GLN A 1 113 ? 20.597 22.621 -4.701 1.00 50.78 113 GLN A O 1
ATOM 912 N N . THR A 1 114 ? 18.681 21.734 -4.005 1.00 50.34 114 THR A N 1
ATOM 913 C CA . THR A 1 114 ? 18.971 22.071 -2.577 1.00 50.34 114 THR A CA 1
ATOM 914 C C . THR A 1 114 ? 18.991 20.933 -1.554 1.00 50.34 114 THR A C 1
ATOM 916 O O . THR A 1 114 ? 19.564 21.106 -0.483 1.00 50.34 114 THR A O 1
ATOM 919 N N . ALA A 1 115 ? 18.457 19.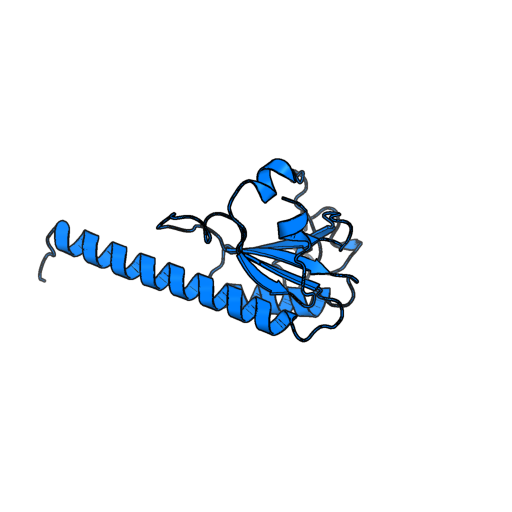749 -1.855 1.00 57.50 115 ALA A N 1
ATOM 920 C CA . ALA A 1 115 ? 18.596 18.577 -0.987 1.00 57.50 115 ALA A CA 1
ATOM 921 C C . ALA A 1 115 ? 18.904 17.360 -1.855 1.00 57.50 115 ALA A C 1
ATOM 923 O O . ALA A 1 115 ? 18.087 17.012 -2.710 1.00 57.50 115 ALA A O 1
ATOM 924 N N . ARG A 1 116 ? 20.067 16.721 -1.664 1.00 57.75 116 ARG A N 1
ATOM 925 C CA . ARG A 1 116 ? 20.392 15.473 -2.372 1.00 57.75 116 ARG A CA 1
ATOM 926 C C . ARG A 1 116 ? 19.258 14.473 -2.136 1.00 57.75 116 ARG A C 1
ATOM 928 O O . ARG A 1 116 ? 18.827 14.279 -1.002 1.00 57.75 116 ARG A O 1
ATOM 935 N N . CYS A 1 117 ? 18.731 13.900 -3.215 1.00 67.06 117 CYS A N 1
ATOM 936 C CA . CYS A 1 117 ? 17.868 12.736 -3.098 1.00 67.06 117 CYS A CA 1
ATOM 937 C C . CYS A 1 117 ? 18.761 11.567 -2.674 1.00 67.06 117 CYS A C 1
ATOM 939 O O . CYS A 1 117 ? 19.730 11.251 -3.355 1.00 67.06 117 CYS A O 1
ATOM 941 N N . ASP A 1 118 ? 18.456 10.989 -1.525 1.00 61.66 118 ASP A N 1
ATOM 942 C CA . ASP A 1 118 ? 19.111 9.840 -0.898 1.00 61.66 118 ASP A CA 1
ATOM 943 C C . ASP A 1 118 ? 18.621 8.491 -1.452 1.00 61.66 118 ASP A C 1
ATOM 945 O O . ASP A 1 118 ? 19.149 7.440 -1.097 1.00 61.66 118 ASP A O 1
ATOM 949 N N . LYS A 1 119 ? 17.627 8.506 -2.349 1.00 64.94 119 LYS A N 1
ATOM 950 C CA . LYS A 1 119 ? 17.069 7.297 -2.962 1.00 64.94 119 LYS A CA 1
ATOM 951 C C . LYS A 1 119 ? 17.958 6.791 -4.102 1.00 64.94 119 LYS A C 1
ATOM 953 O O . LYS A 1 119 ? 18.108 7.474 -5.115 1.00 64.94 119 LYS A O 1
ATOM 958 N N . ILE A 1 120 ? 18.472 5.568 -3.959 1.00 58.53 120 ILE A N 1
ATOM 959 C CA . ILE A 1 120 ? 19.496 4.965 -4.838 1.00 58.53 120 ILE A CA 1
ATOM 960 C C . ILE A 1 120 ? 19.013 4.722 -6.287 1.00 58.53 120 ILE A C 1
ATOM 962 O O . ILE A 1 120 ? 19.830 4.734 -7.204 1.00 58.53 120 ILE A O 1
ATOM 966 N N . ASP A 1 121 ? 17.701 4.618 -6.537 1.00 60.47 121 ASP A N 1
ATOM 967 C CA . ASP A 1 121 ? 17.156 4.245 -7.860 1.00 60.47 121 ASP A CA 1
ATOM 968 C C . ASP A 1 121 ? 16.157 5.242 -8.467 1.00 60.47 121 ASP A C 1
ATOM 970 O O . ASP A 1 121 ? 15.576 4.980 -9.523 1.00 60.47 121 ASP A O 1
ATOM 974 N N . CYS A 1 122 ? 15.977 6.417 -7.853 1.00 62.34 122 CYS A N 1
ATOM 975 C CA . CYS A 1 122 ? 14.985 7.395 -8.321 1.00 62.34 122 CYS A CA 1
ATOM 976 C C . CYS A 1 122 ? 15.250 7.893 -9.759 1.00 62.34 122 CYS A C 1
ATOM 978 O O . CYS A 1 122 ? 14.338 8.396 -10.416 1.00 62.34 122 CYS A O 1
ATOM 980 N N . SER A 1 123 ? 16.484 7.764 -10.259 1.00 59.97 123 SER A N 1
ATOM 981 C CA . SER A 1 123 ? 16.872 8.120 -11.630 1.00 59.97 123 SER A CA 1
ATOM 982 C C . SER A 1 123 ? 16.604 7.022 -12.667 1.00 59.97 123 SER A C 1
ATOM 984 O O . SER A 1 123 ? 16.610 7.323 -13.859 1.00 59.97 123 SER A O 1
ATOM 986 N N . ARG A 1 124 ? 16.370 5.767 -12.251 1.00 73.00 124 ARG A N 1
ATOM 987 C CA . ARG A 1 124 ? 16.158 4.626 -13.162 1.00 73.00 124 ARG A CA 1
ATOM 988 C C . ARG A 1 124 ? 14.688 4.407 -13.491 1.00 73.00 124 ARG A C 1
ATOM 990 O O . ARG A 1 124 ? 14.350 4.189 -14.650 1.00 73.00 124 ARG A O 1
ATOM 997 N N . VAL A 1 125 ? 13.821 4.479 -12.481 1.00 83.56 125 VAL A N 1
ATOM 998 C CA . VAL A 1 125 ? 12.368 4.334 -12.638 1.00 83.56 125 VAL A CA 1
ATOM 999 C C . VAL A 1 125 ? 11.679 5.496 -11.917 1.00 83.56 125 VAL A C 1
ATOM 1001 O O . VAL A 1 125 ? 11.665 5.530 -10.685 1.00 83.56 125 VAL A O 1
ATOM 1004 N N . PRO A 1 126 ? 11.101 6.467 -12.649 1.00 83.88 126 PRO A N 1
ATOM 1005 C CA . PRO A 1 126 ? 10.434 7.610 -12.037 1.00 83.88 126 PRO A CA 1
ATOM 1006 C C . PRO A 1 126 ? 9.368 7.197 -11.015 1.00 83.88 126 PRO A C 1
ATOM 1008 O O . PRO A 1 126 ? 8.591 6.274 -11.242 1.00 83.88 126 PRO A O 1
ATOM 1011 N N . HIS A 1 127 ? 9.311 7.927 -9.898 1.00 87.19 127 HIS A N 1
ATOM 1012 C CA . HIS A 1 127 ? 8.409 7.695 -8.758 1.00 87.19 127 HIS A CA 1
ATOM 1013 C C . HIS A 1 127 ? 8.651 6.420 -7.940 1.00 87.19 127 HIS A C 1
ATOM 1015 O O . HIS A 1 127 ? 7.987 6.259 -6.915 1.00 87.19 127 HIS A O 1
ATOM 1021 N N . LEU A 1 128 ? 9.606 5.576 -8.324 1.00 88.75 128 LEU A N 1
ATOM 1022 C CA . LEU A 1 128 ? 10.046 4.421 -7.552 1.00 88.75 128 LEU A CA 1
ATOM 1023 C C . LEU A 1 128 ? 11.384 4.739 -6.886 1.00 88.75 128 LEU A C 1
ATOM 1025 O O . LEU A 1 128 ? 12.274 5.328 -7.494 1.00 88.75 128 LEU A O 1
ATOM 1029 N N . GLY A 1 129 ? 11.546 4.364 -5.627 1.00 85.06 129 GLY A N 1
ATOM 1030 C CA . GLY A 1 129 ? 12.845 4.466 -4.986 1.00 85.06 129 GLY A CA 1
ATOM 1031 C C . GLY A 1 129 ? 12.863 3.845 -3.606 1.00 85.06 129 GLY A C 1
ATOM 1032 O O . GLY A 1 129 ? 11.917 3.990 -2.826 1.00 85.06 129 GLY A O 1
ATOM 1033 N N . ASN A 1 130 ? 13.985 3.215 -3.291 1.00 81.06 130 ASN A N 1
ATOM 1034 C CA . ASN A 1 130 ? 14.245 2.637 -1.985 1.00 81.06 130 ASN A CA 1
ATOM 1035 C C . ASN A 1 130 ? 15.160 3.539 -1.136 1.00 81.06 130 ASN A C 1
ATOM 1037 O O . ASN A 1 130 ? 15.774 4.469 -1.668 1.00 81.06 130 ASN A O 1
ATOM 1041 N N . LEU A 1 131 ? 15.212 3.283 0.171 1.00 76.12 131 LEU A N 1
ATOM 1042 C CA . LEU A 1 131 ? 16.218 3.879 1.055 1.00 76.12 131 LEU A CA 1
ATOM 1043 C C . LEU A 1 131 ? 17.542 3.125 0.893 1.00 76.12 131 LEU A C 1
ATOM 1045 O O . LEU A 1 131 ? 17.539 1.933 0.593 1.00 76.12 131 LEU A O 1
ATOM 1049 N N . ALA A 1 132 ? 18.660 3.831 1.055 1.00 72.31 132 ALA A N 1
ATOM 1050 C CA . ALA A 1 132 ? 19.995 3.287 0.805 1.00 72.31 132 ALA A CA 1
ATOM 1051 C C . ALA A 1 132 ? 20.358 2.091 1.701 1.00 72.31 132 ALA A C 1
ATOM 1053 O O . ALA A 1 132 ? 21.113 1.214 1.299 1.00 72.31 132 ALA A O 1
ATOM 1054 N N . ASP A 1 133 ? 19.809 2.081 2.905 1.00 79.56 133 ASP A N 1
ATOM 1055 C CA . ASP A 1 133 ? 20.030 1.131 3.988 1.00 79.56 133 ASP A CA 1
ATOM 1056 C C . ASP A 1 133 ? 18.840 0.181 4.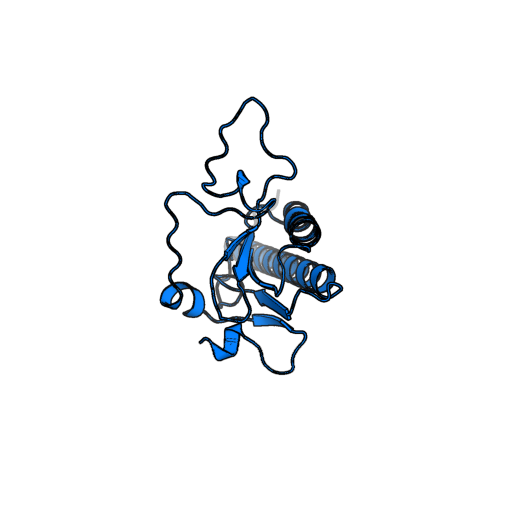201 1.00 79.56 133 ASP A C 1
ATOM 1058 O O . ASP A 1 133 ? 18.839 -0.597 5.153 1.00 79.56 133 ASP A O 1
ATOM 1062 N N . PHE A 1 134 ? 17.828 0.218 3.326 1.00 84.31 134 PHE A N 1
ATOM 1063 C CA . PHE A 1 134 ? 16.676 -0.673 3.428 1.00 84.31 134 PHE A CA 1
ATOM 1064 C C . PHE A 1 134 ? 16.851 -1.928 2.576 1.00 84.31 134 PHE A C 1
ATOM 1066 O O . PHE A 1 134 ? 16.735 -1.876 1.346 1.00 84.31 134 PHE A O 1
ATOM 1073 N N . ASP A 1 135 ? 17.022 -3.058 3.256 1.00 86.69 135 ASP A N 1
ATOM 1074 C CA . ASP A 1 135 ? 16.903 -4.388 2.669 1.00 86.69 135 ASP A CA 1
ATOM 1075 C C . ASP A 1 135 ? 15.494 -4.948 2.904 1.00 86.69 135 ASP A C 1
ATOM 1077 O O . ASP A 1 135 ? 14.941 -4.848 4.003 1.00 86.69 135 ASP A O 1
ATOM 1081 N N . PHE A 1 136 ? 14.883 -5.493 1.854 1.00 91.00 136 PHE A N 1
ATOM 1082 C CA . PHE A 1 136 ? 13.531 -6.033 1.947 1.00 91.00 136 PHE A CA 1
ATOM 1083 C C . PHE A 1 136 ? 13.575 -7.486 2.409 1.00 91.00 136 PHE A C 1
ATOM 1085 O O . PHE A 1 136 ? 14.062 -8.355 1.691 1.00 91.00 136 PHE A O 1
ATOM 1092 N N . ASP A 1 137 ? 12.976 -7.753 3.567 1.00 92.19 137 ASP A N 1
ATOM 1093 C CA . ASP A 1 137 ? 12.801 -9.105 4.085 1.00 92.19 137 ASP A CA 1
ATOM 1094 C C . ASP A 1 137 ? 11.335 -9.559 3.913 1.00 92.19 137 ASP A C 1
ATOM 1096 O O . ASP A 1 137 ? 10.443 -9.042 4.601 1.00 92.19 137 ASP A O 1
ATOM 1100 N N . PRO A 1 138 ? 11.054 -10.531 3.021 1.00 90.88 138 PRO A N 1
ATOM 1101 C CA . PRO A 1 138 ? 9.700 -11.036 2.817 1.00 90.88 138 PRO A CA 1
ATOM 1102 C C . PRO A 1 138 ? 9.132 -11.740 4.054 1.00 90.88 138 PRO A C 1
ATOM 1104 O O . PRO A 1 138 ? 7.923 -11.689 4.267 1.00 90.88 138 PRO A O 1
ATOM 1107 N N . VAL A 1 139 ? 9.968 -12.371 4.885 1.00 90.50 139 VAL A N 1
ATOM 1108 C CA . VAL A 1 139 ? 9.522 -13.053 6.108 1.00 90.50 139 VAL A CA 1
ATOM 1109 C C . VAL A 1 139 ? 9.000 -12.025 7.103 1.00 90.50 139 VAL A C 1
ATOM 1111 O O . VAL A 1 139 ? 7.900 -12.184 7.633 1.00 90.50 139 VAL A O 1
ATOM 1114 N N . LEU A 1 140 ? 9.748 -10.939 7.316 1.00 89.44 140 LEU A N 1
ATOM 1115 C CA . LEU A 1 140 ? 9.311 -9.858 8.200 1.00 89.44 140 LEU A CA 1
ATOM 1116 C C . LEU A 1 140 ? 8.066 -9.159 7.654 1.00 89.44 140 LEU A C 1
ATOM 1118 O O . LEU A 1 140 ? 7.113 -8.953 8.407 1.00 89.44 140 LEU A O 1
ATOM 1122 N N . PHE A 1 141 ? 8.045 -8.852 6.355 1.00 89.62 141 PHE A N 1
ATOM 1123 C CA . PHE A 1 141 ? 6.938 -8.149 5.707 1.00 89.62 141 PHE A CA 1
ATOM 1124 C C . PHE A 1 141 ? 5.615 -8.924 5.763 1.00 89.62 141 PHE A C 1
ATOM 1126 O O . PHE A 1 141 ? 4.569 -8.339 6.036 1.00 89.62 141 PHE A O 1
ATOM 1133 N N . LEU A 1 142 ? 5.654 -10.238 5.526 1.00 89.12 142 LEU A N 1
ATOM 1134 C CA . LEU A 1 142 ? 4.460 -11.090 5.491 1.00 89.12 142 LEU A CA 1
ATOM 1135 C C . LEU A 1 142 ? 4.042 -11.604 6.877 1.00 89.12 142 LEU A C 1
ATOM 1137 O O . LEU A 1 142 ? 2.963 -12.192 7.009 1.00 89.12 142 LEU A O 1
ATOM 1141 N N . SER A 1 143 ? 4.868 -11.406 7.912 1.00 88.81 143 SER A N 1
ATOM 1142 C CA . SER A 1 143 ? 4.578 -11.900 9.263 1.00 88.81 143 SER A CA 1
ATOM 1143 C C . SER A 1 143 ? 3.264 -11.349 9.847 1.00 88.81 143 SER A C 1
ATOM 1145 O O . SER A 1 143 ? 2.450 -12.165 10.306 1.00 88.81 143 SER A O 1
ATOM 1147 N N . PRO A 1 144 ? 2.948 -10.036 9.767 1.00 87.06 144 PRO A N 1
ATOM 1148 C CA . PRO A 1 144 ? 1.683 -9.510 10.263 1.00 87.06 144 PRO A CA 1
ATOM 1149 C C . PRO A 1 144 ? 0.512 -9.930 9.357 1.00 87.06 144 PRO A C 1
ATOM 1151 O O . PRO A 1 144 ? 0.717 -10.411 8.237 1.00 87.06 144 PRO A O 1
ATOM 1154 N N . PRO A 1 145 ? -0.744 -9.785 9.812 1.00 90.88 145 PRO A N 1
ATOM 1155 C CA . PRO A 1 145 ? -1.907 -9.896 8.936 1.00 90.88 145 PRO A CA 1
ATOM 1156 C C . PRO A 1 145 ? -1.792 -8.966 7.720 1.00 90.88 145 PRO A C 1
ATOM 1158 O O . PRO A 1 145 ? -1.118 -7.941 7.771 1.00 90.88 145 PRO A O 1
ATOM 1161 N N . ILE A 1 146 ? -2.461 -9.331 6.629 1.00 93.38 146 ILE A N 1
ATOM 1162 C CA . ILE A 1 146 ? -2.570 -8.515 5.417 1.00 93.38 146 ILE A CA 1
ATOM 1163 C C . ILE A 1 146 ? -4.054 -8.417 5.085 1.00 93.38 146 ILE A C 1
ATOM 1165 O O . ILE A 1 146 ? -4.741 -9.437 5.024 1.00 93.38 146 ILE A O 1
ATOM 1169 N N . GLU A 1 147 ? -4.546 -7.203 4.860 1.00 95.38 147 GLU A N 1
ATOM 1170 C CA . GLU A 1 147 ? -5.929 -6.964 4.449 1.00 95.38 147 GLU A CA 1
ATOM 1171 C C . GLU A 1 147 ? -5.972 -6.560 2.975 1.00 95.38 147 GLU A C 1
ATOM 1173 O O . GLU A 1 147 ? -5.432 -5.526 2.581 1.00 95.38 147 GLU A O 1
ATOM 1178 N N . ILE A 1 148 ? -6.631 -7.367 2.143 1.00 96.94 148 ILE A N 1
ATOM 1179 C CA . ILE A 1 148 ? -6.790 -7.063 0.718 1.00 96.94 148 ILE A CA 1
ATOM 1180 C C . ILE A 1 148 ? -7.877 -6.006 0.546 1.00 96.94 148 ILE A C 1
ATOM 1182 O O . ILE A 1 148 ? -9.059 -6.274 0.754 1.00 96.94 148 ILE A O 1
ATOM 1186 N N . LEU A 1 149 ? -7.477 -4.805 0.129 1.00 97.50 149 LEU A N 1
ATOM 1187 C CA . LEU A 1 149 ? -8.397 -3.693 -0.115 1.00 97.50 149 LEU A CA 1
ATOM 1188 C C . LEU A 1 149 ? -9.002 -3.749 -1.518 1.00 97.50 149 LEU A C 1
ATOM 1190 O O . LEU A 1 149 ? -10.113 -3.265 -1.740 1.00 97.50 149 LEU A O 1
ATOM 1194 N N . TRP A 1 150 ? -8.255 -4.299 -2.476 1.00 97.94 150 TRP A N 1
ATOM 1195 C CA . TRP A 1 150 ? -8.709 -4.519 -3.841 1.00 97.94 150 TRP A CA 1
ATOM 1196 C C . TRP A 1 150 ? -7.849 -5.582 -4.530 1.00 97.94 150 TRP A C 1
ATOM 1198 O O . TRP A 1 150 ? -6.629 -5.579 -4.390 1.00 97.94 150 TRP A O 1
ATOM 1208 N N . CYS A 1 151 ? -8.472 -6.461 -5.310 1.00 97.00 151 CYS A N 1
ATOM 1209 C CA . CYS A 1 151 ? -7.778 -7.439 -6.141 1.00 97.00 151 CYS A CA 1
ATOM 1210 C C . CYS A 1 151 ? -8.543 -7.608 -7.453 1.00 97.00 151 CYS A C 1
ATOM 1212 O O . CYS A 1 151 ? -9.771 -7.708 -7.452 1.00 97.00 151 CYS A O 1
ATOM 1214 N N . ARG A 1 152 ? -7.813 -7.592 -8.568 1.00 95.25 152 ARG A N 1
ATOM 1215 C CA . ARG A 1 152 ? -8.351 -7.818 -9.911 1.00 95.25 152 ARG A CA 1
ATOM 1216 C C . ARG A 1 152 ? -8.749 -9.275 -10.105 1.00 95.25 152 ARG A C 1
ATOM 1218 O O . ARG A 1 152 ? -9.797 -9.559 -10.678 1.00 95.25 152 ARG A O 1
ATOM 1225 N N . GLU A 1 153 ? -7.894 -10.168 -9.630 1.00 92.50 153 GLU A N 1
ATOM 1226 C CA . GLU A 1 153 ? -8.039 -11.606 -9.779 1.00 92.50 153 GLU A CA 1
ATOM 1227 C C . GLU A 1 153 ? -8.781 -12.215 -8.586 1.00 92.50 153 GLU A C 1
ATOM 1229 O O . GLU A 1 153 ? -8.813 -11.665 -7.487 1.00 92.50 153 GLU A O 1
ATOM 1234 N N . SER A 1 154 ? -9.337 -13.414 -8.765 1.00 88.44 154 SER A N 1
ATOM 1235 C CA . SER A 1 154 ? -9.978 -14.149 -7.662 1.00 88.44 154 SER A CA 1
ATOM 1236 C C . SER A 1 154 ? -8.991 -14.606 -6.580 1.00 88.44 154 SER A C 1
ATOM 1238 O O . SER A 1 154 ? -9.400 -15.042 -5.506 1.00 88.44 154 SER A O 1
ATOM 1240 N N . LYS A 1 155 ? -7.691 -14.595 -6.892 1.00 92.00 155 LYS A N 1
ATOM 1241 C CA . LYS A 1 155 ? -6.613 -15.073 -6.027 1.00 92.00 155 LYS A CA 1
ATOM 1242 C C . LYS A 1 155 ? -5.614 -13.944 -5.804 1.00 92.00 155 LYS A C 1
ATOM 1244 O O . LYS A 1 155 ? -5.008 -13.471 -6.758 1.00 92.00 155 LYS A O 1
ATOM 1249 N N . SER A 1 156 ? -5.413 -13.575 -4.543 1.00 95.44 156 SER A N 1
ATOM 1250 C CA . SER A 1 156 ? -4.405 -12.589 -4.144 1.00 95.44 156 SER A CA 1
ATOM 1251 C C . SER A 1 156 ? -2.991 -13.161 -4.291 1.00 95.44 156 SER A C 1
ATOM 1253 O O . SER A 1 156 ? -2.720 -14.294 -3.889 1.00 95.44 156 SER A O 1
ATOM 1255 N N . VAL A 1 157 ? -2.078 -12.379 -4.861 1.00 95.25 157 VAL A N 1
ATOM 1256 C CA . VAL A 1 157 ? -0.649 -12.698 -4.938 1.00 95.25 157 VAL A CA 1
ATOM 1257 C C . VAL A 1 157 ? -0.035 -12.658 -3.542 1.00 95.25 157 VAL A C 1
ATOM 1259 O O . VAL A 1 157 ? 0.707 -13.573 -3.193 1.00 95.25 157 VAL A O 1
ATOM 1262 N N . LEU A 1 158 ? -0.368 -11.643 -2.737 1.00 94.19 158 LEU A N 1
ATOM 1263 C CA . LEU A 1 158 ? 0.225 -11.427 -1.412 1.00 94.19 158 LEU A CA 1
ATOM 1264 C C . LEU A 1 158 ? -0.225 -12.476 -0.386 1.00 94.19 158 LEU A C 1
ATOM 1266 O O . LEU A 1 158 ? 0.604 -13.001 0.352 1.00 94.19 158 LEU A O 1
ATOM 1270 N N . ILE A 1 159 ? -1.509 -12.848 -0.377 1.00 93.31 159 ILE A N 1
ATOM 1271 C CA . ILE A 1 159 ? -2.025 -13.909 0.502 1.00 93.31 159 ILE A CA 1
ATOM 1272 C C . ILE A 1 159 ? -1.454 -15.273 0.110 1.00 93.31 159 ILE A C 1
ATOM 1274 O O . ILE A 1 159 ? -1.119 -16.050 0.990 1.00 93.31 159 ILE A O 1
ATOM 1278 N N . ASN A 1 160 ? -1.291 -15.558 -1.187 1.00 91.88 160 ASN A N 1
ATOM 1279 C CA . ASN A 1 160 ? -0.683 -16.816 -1.651 1.00 91.88 160 ASN A CA 1
ATOM 1280 C C . ASN A 1 160 ? 0.851 -16.846 -1.528 1.00 91.88 160 ASN A C 1
ATOM 1282 O O . ASN A 1 160 ? 1.482 -17.846 -1.891 1.00 91.88 160 ASN A O 1
ATOM 1286 N N . TRP A 1 161 ? 1.466 -15.727 -1.150 1.00 90.00 161 TRP A N 1
ATOM 1287 C CA . TRP A 1 161 ? 2.891 -15.654 -0.852 1.00 90.00 161 TRP A CA 1
ATOM 1288 C C . TRP A 1 161 ? 3.169 -15.935 0.629 1.00 90.00 161 TRP A C 1
ATOM 1290 O O . TRP A 1 161 ? 4.226 -16.476 0.946 1.00 90.00 161 TRP A O 1
ATOM 1300 N N . LYS A 1 162 ? 2.223 -15.607 1.511 1.00 77.81 162 LYS A N 1
ATOM 1301 C CA . LYS A 1 162 ? 2.280 -15.985 2.923 1.00 77.81 162 LYS A CA 1
ATOM 1302 C C . LYS A 1 162 ? 2.200 -17.503 3.102 1.00 77.81 162 LYS A C 1
ATOM 1304 O O . LYS A 1 162 ? 2.898 -17.996 4.013 1.00 77.81 162 LYS A O 1
#